Protein AF-A0A9P9S076-F1 (afdb_monomer_lite)

Sequence (147 aa):
PKCPQCKGKRFDFTAYFHNPKVFNTPPHELLDLVERSYILKNRLESILVTYIVHDLREDHRIQDSQDDVHDWVRQVASLAVEVKEGMIQGEGVSAELAGVQAWTEGMANRLGCHLERANGLKMEVPKGWKKEVLCDFRKQWEKVWIS

pLDDT: mean 86.25, std 12.3, range [50.88, 98.38]

Foldseek 3Di:
DCPPLCPPPDDPCVVVLPPCVQPVHRPSVCSVLLVLLVVLLVLVLVLLCCQAPDQQLPPVSLVVSLVSLVVSLVSLVVSLVVLCVVVVDDDCLVVLSVVLNVLSVVVSVVSNVCCVVVSRGHDDDDPCPSVVSSVVNSVSVVVNVRD

Structure (mmCIF, N/CA/C/O backbone):
data_AF-A0A9P9S076-F1
#
_entry.id   AF-A0A9P9S076-F1
#
loop_
_atom_site.group_PDB
_atom_site.id
_atom_site.type_symbol
_atom_site.label_atom_id
_atom_site.label_alt_id
_atom_site.label_comp_id
_atom_site.label_asym_id
_atom_site.label_entity_id
_atom_site.label_seq_id
_atom_site.pdbx_PDB_ins_code
_atom_site.Cartn_x
_atom_site.Cartn_y
_atom_site.Cartn_z
_atom_site.occupancy
_atom_site.B_iso_or_equiv
_atom_site.auth_seq_id
_atom_site.auth_comp_id
_atom_site.auth_asym_id
_atom_site.auth_atom_id
_atom_site.pdbx_PDB_model_num
ATOM 1 N N . PRO A 1 1 ? -5.519 -18.100 24.290 1.00 50.88 1 PRO A N 1
ATOM 2 C CA . PRO A 1 1 ? -6.948 -18.459 24.090 1.00 50.88 1 PRO A CA 1
ATOM 3 C C . PRO A 1 1 ? -7.279 -18.554 22.590 1.00 50.88 1 PRO A C 1
ATOM 5 O O . PRO A 1 1 ? -7.035 -17.594 21.869 1.00 50.88 1 PRO A O 1
ATOM 8 N N . LYS A 1 2 ? -7.779 -19.700 22.099 1.00 64.31 2 LYS A N 1
ATOM 9 C CA . LYS A 1 2 ? -8.267 -19.825 20.711 1.00 64.31 2 LYS A CA 1
ATOM 10 C C . LYS A 1 2 ? -9.651 -19.183 20.637 1.00 64.31 2 LYS A C 1
ATOM 12 O O . LYS A 1 2 ? -10.652 -19.863 20.833 1.00 64.31 2 LYS A O 1
ATOM 17 N N . CYS A 1 3 ? -9.687 -17.867 20.459 1.00 70.44 3 CYS A N 1
ATOM 18 C CA . CYS A 1 3 ? -10.932 -17.133 20.299 1.00 70.44 3 CYS A CA 1
ATOM 19 C C . CYS A 1 3 ? -11.769 -17.755 19.164 1.00 70.44 3 CYS A C 1
ATOM 21 O O . CYS A 1 3 ? -11.240 -17.897 18.058 1.00 70.44 3 CYS A O 1
ATOM 23 N N . PRO A 1 4 ? -13.042 -18.129 19.401 1.00 73.56 4 PRO A N 1
ATOM 24 C CA . PRO A 1 4 ? -13.909 -18.688 18.364 1.00 73.56 4 PRO A CA 1
ATOM 25 C C . PRO A 1 4 ? -14.068 -17.759 17.155 1.00 73.56 4 PRO A C 1
ATOM 27 O O . PRO A 1 4 ? -14.104 -18.244 16.030 1.00 73.56 4 PRO A O 1
ATOM 30 N N . GLN A 1 5 ? -14.080 -16.441 17.385 1.00 70.81 5 GLN A N 1
ATOM 31 C CA . GLN A 1 5 ? -14.197 -15.417 16.340 1.00 70.81 5 GLN A CA 1
ATOM 32 C C . GLN A 1 5 ? -12.902 -15.245 15.525 1.00 70.81 5 GLN A C 1
ATOM 34 O O . GLN A 1 5 ? -12.953 -14.815 14.380 1.00 70.81 5 GLN A O 1
ATOM 39 N N . CYS A 1 6 ? -11.749 -15.653 16.069 1.00 71.88 6 CYS A N 1
ATOM 40 C CA . CYS A 1 6 ? -10.453 -15.621 15.376 1.00 71.88 6 CYS A CA 1
ATOM 41 C C . CYS A 1 6 ? -10.060 -16.988 14.782 1.00 71.88 6 CYS A C 1
ATOM 43 O O . CYS A 1 6 ? -8.965 -17.152 14.243 1.00 71.88 6 CYS A O 1
ATOM 45 N N . LYS A 1 7 ? -10.905 -18.018 14.917 1.00 67.69 7 LYS A N 1
ATOM 46 C CA . LYS A 1 7 ? -10.575 -19.388 14.507 1.00 67.69 7 LYS A CA 1
ATOM 47 C C . LYS A 1 7 ? -10.499 -19.489 12.977 1.00 67.69 7 LYS A C 1
ATOM 49 O O . LYS A 1 7 ? -11.469 -19.211 12.288 1.00 67.69 7 LYS A O 1
ATOM 54 N N . GLY A 1 8 ? -9.359 -19.950 12.453 1.00 66.19 8 GLY A N 1
ATOM 55 C CA . GLY A 1 8 ? -9.137 -20.124 11.007 1.00 66.19 8 GLY A CA 1
ATOM 56 C C . GLY A 1 8 ? -8.660 -18.863 10.276 1.00 66.19 8 GLY A C 1
ATOM 57 O O . GLY A 1 8 ? -8.364 -18.930 9.085 1.00 66.19 8 GLY A O 1
ATOM 58 N N . LYS A 1 9 ? -8.535 -17.741 10.991 1.00 66.56 9 LYS A N 1
ATOM 59 C CA . LYS A 1 9 ? -7.994 -16.479 10.479 1.00 66.56 9 LYS A CA 1
ATOM 60 C C . LYS A 1 9 ? -6.463 -16.555 10.454 1.00 66.56 9 LYS A C 1
ATOM 62 O O . LYS A 1 9 ? -5.845 -17.138 11.345 1.00 66.56 9 LYS A O 1
ATOM 67 N N . ARG A 1 10 ? -5.846 -16.069 9.373 1.00 59.31 10 ARG A N 1
ATOM 68 C CA . ARG A 1 10 ? -4.505 -16.499 8.917 1.00 59.31 10 ARG A CA 1
ATOM 69 C C . ARG A 1 10 ? -3.319 -15.783 9.575 1.00 59.31 10 ARG A C 1
ATOM 71 O O . ARG A 1 10 ? -2.207 -15.887 9.062 1.00 59.31 10 ARG A O 1
ATOM 78 N N . PHE A 1 11 ? -3.515 -15.069 10.682 1.00 58.94 11 PHE A N 1
ATOM 79 C CA . PHE A 1 11 ? -2.504 -14.124 11.153 1.00 58.94 11 PHE A CA 1
ATOM 80 C C . PHE A 1 11 ? -2.263 -14.137 12.665 1.00 58.94 11 PHE A C 1
ATOM 82 O O . PHE A 1 11 ? -3.192 -14.248 13.463 1.00 58.94 11 PHE A O 1
ATOM 89 N N . ASP A 1 12 ? -1.007 -13.887 13.046 1.00 56.09 12 ASP A N 1
ATOM 90 C CA . ASP A 1 12 ? -0.518 -13.785 14.431 1.00 56.09 12 ASP A CA 1
ATOM 91 C C . ASP A 1 12 ? -1.093 -12.579 15.216 1.00 56.09 12 ASP A C 1
ATOM 93 O O . ASP A 1 12 ? -0.760 -12.360 16.383 1.00 56.09 12 ASP A O 1
ATOM 97 N N . PHE A 1 13 ? -2.004 -11.802 14.614 1.00 57.50 13 PHE A N 1
ATOM 98 C CA . PHE A 1 13 ? -2.657 -10.641 15.235 1.00 57.50 13 PHE A CA 1
ATOM 99 C C . PHE A 1 13 ? -3.602 -11.000 16.368 1.00 57.50 13 PHE A C 1
ATOM 101 O O . PHE A 1 13 ? -3.942 -10.127 17.161 1.00 57.50 13 PHE A O 1
ATOM 108 N N . THR A 1 14 ? -3.973 -12.273 16.525 1.00 60.28 14 THR A N 1
ATOM 109 C CA . THR A 1 14 ? -4.781 -12.699 17.670 1.00 60.28 14 THR A CA 1
ATOM 110 C C . THR A 1 14 ? -4.098 -12.347 18.994 1.00 60.28 14 THR A C 1
ATOM 112 O O . THR A 1 14 ? -4.770 -11.955 19.935 1.00 60.28 14 THR A O 1
ATOM 115 N N . ALA A 1 15 ? -2.767 -12.411 19.095 1.00 65.69 15 ALA A N 1
ATOM 116 C CA . ALA A 1 15 ? -2.082 -12.017 20.330 1.00 65.69 15 ALA A CA 1
ATOM 117 C C . ALA A 1 15 ? -2.143 -10.498 20.588 1.00 65.69 15 ALA A C 1
ATOM 119 O O . ALA A 1 15 ? -2.263 -10.077 21.735 1.00 65.69 15 ALA A O 1
ATOM 120 N N . TYR A 1 16 ? -2.092 -9.690 19.526 1.00 68.38 16 TYR A N 1
ATOM 121 C CA . TYR A 1 16 ? -2.149 -8.228 19.595 1.00 68.38 16 TYR A CA 1
ATOM 122 C C . TYR A 1 16 ? -3.564 -7.715 19.906 1.00 68.38 16 TYR A C 1
ATOM 124 O O . TYR A 1 16 ? -3.742 -6.949 20.846 1.00 68.38 16 TYR A O 1
ATOM 132 N N . PHE A 1 17 ? -4.583 -8.205 19.194 1.00 68.88 17 PHE A N 1
ATOM 133 C CA . PHE A 1 17 ? -5.992 -7.828 19.398 1.00 68.88 17 PHE A CA 1
ATOM 134 C C . PHE A 1 17 ? -6.539 -8.298 20.744 1.00 68.88 17 PHE A C 1
ATOM 136 O O . PHE A 1 17 ? -7.417 -7.667 21.319 1.00 68.88 17 PHE A O 1
ATOM 143 N N . HIS A 1 18 ? -6.004 -9.399 21.269 1.00 71.69 18 HIS A N 1
ATOM 144 C CA . HIS A 1 18 ? -6.350 -9.886 22.597 1.00 71.69 18 HIS A CA 1
ATOM 145 C C . HIS A 1 18 ? -5.440 -9.329 23.694 1.00 71.69 18 HIS A C 1
ATOM 147 O O . HIS A 1 18 ? -5.487 -9.841 24.811 1.00 71.69 18 HIS A O 1
ATOM 153 N N . ASN A 1 19 ? -4.603 -8.325 23.405 1.00 73.31 19 ASN A N 1
ATOM 154 C CA . ASN A 1 19 ? -3.795 -7.679 24.426 1.00 73.31 19 ASN A CA 1
ATOM 155 C C . ASN A 1 19 ? -4.672 -6.712 25.240 1.00 73.31 19 ASN A C 1
ATOM 157 O O . ASN A 1 19 ? -4.990 -5.628 24.743 1.00 73.31 19 ASN A O 1
ATOM 161 N N . PRO A 1 20 ? -5.005 -7.039 26.505 1.00 73.31 20 PRO A N 1
ATOM 162 C CA . PRO A 1 20 ? -5.874 -6.205 27.330 1.00 73.31 20 PRO A CA 1
ATOM 163 C C . PRO A 1 20 ? -5.245 -4.852 27.689 1.00 73.31 20 PRO A C 1
ATOM 165 O O . PRO A 1 20 ? -5.931 -3.970 28.185 1.00 73.31 20 PRO A O 1
ATOM 168 N N . LYS A 1 21 ? -3.935 -4.680 27.457 1.00 75.12 21 LYS A N 1
ATOM 169 C CA . LYS A 1 21 ? -3.243 -3.396 27.637 1.00 75.12 21 LYS A CA 1
ATOM 170 C C . LYS A 1 21 ? -3.486 -2.418 26.487 1.00 75.12 21 LYS A C 1
ATOM 172 O O . LYS A 1 21 ? -3.170 -1.246 26.643 1.00 75.12 21 LYS A O 1
ATOM 177 N N . VAL A 1 22 ? -3.957 -2.913 25.341 1.00 65.75 22 VAL A N 1
ATOM 178 C CA . VAL A 1 22 ? -4.239 -2.114 24.139 1.00 65.75 22 VAL A CA 1
ATOM 179 C C . VAL A 1 22 ? -5.747 -2.016 23.930 1.00 65.75 22 VAL A C 1
ATOM 181 O O . VAL A 1 22 ? -6.262 -0.928 23.721 1.00 65.75 22 VAL A O 1
ATOM 184 N N . PHE A 1 23 ? -6.463 -3.135 24.070 1.00 68.75 23 PHE A N 1
ATOM 185 C CA . PHE A 1 23 ? -7.911 -3.191 23.899 1.00 68.75 23 PHE A CA 1
ATOM 186 C C . PHE A 1 23 ? -8.573 -3.795 25.134 1.00 68.75 23 PHE A C 1
ATOM 188 O O . PHE A 1 23 ? -8.300 -4.941 25.480 1.00 68.75 23 PHE A O 1
ATOM 195 N N . ASN A 1 24 ? -9.501 -3.067 25.761 1.00 67.56 24 ASN A N 1
ATOM 196 C CA . ASN A 1 24 ? -10.286 -3.594 26.888 1.00 67.56 24 ASN A CA 1
ATOM 197 C C . ASN A 1 24 ? -11.070 -4.864 26.498 1.00 67.56 24 ASN A C 1
ATOM 199 O O . ASN A 1 24 ? -11.209 -5.791 27.295 1.00 67.56 24 ASN A O 1
ATOM 203 N N . THR A 1 25 ? -11.537 -4.922 25.248 1.00 66.88 25 THR A N 1
ATOM 204 C CA . THR A 1 25 ? -12.146 -6.092 24.603 1.00 66.88 25 THR A CA 1
ATOM 205 C C . THR A 1 25 ? -11.628 -6.211 23.172 1.00 66.88 25 THR A C 1
ATOM 207 O O . THR A 1 25 ? -11.536 -5.180 22.509 1.00 66.88 25 THR A O 1
ATOM 210 N N . PRO A 1 26 ? -11.323 -7.418 22.655 1.00 69.50 26 PRO A N 1
ATOM 211 C CA . PRO A 1 26 ? -10.767 -7.549 21.312 1.00 69.50 26 PRO A CA 1
ATOM 212 C C . PRO A 1 26 ? -11.776 -7.051 20.263 1.00 69.50 26 PRO A C 1
ATOM 214 O O . PRO A 1 26 ? -12.891 -7.587 20.214 1.00 69.50 26 PRO A O 1
ATOM 217 N N . PRO A 1 27 ? -11.423 -6.059 19.423 1.00 74.31 27 PRO A N 1
ATOM 218 C CA . PRO A 1 27 ? -12.347 -5.485 18.450 1.00 74.31 27 PRO A CA 1
ATOM 219 C C . PRO A 1 27 ? -12.444 -6.390 17.216 1.00 74.31 27 PRO A C 1
ATOM 221 O O . PRO A 1 27 ? -11.892 -6.113 16.154 1.00 74.31 27 PRO A O 1
ATOM 224 N N . HIS A 1 28 ? -13.123 -7.529 17.366 1.00 76.56 28 HIS A N 1
ATOM 225 C CA . HIS A 1 28 ? -13.261 -8.539 16.310 1.00 76.56 28 HIS A CA 1
ATOM 226 C C . HIS A 1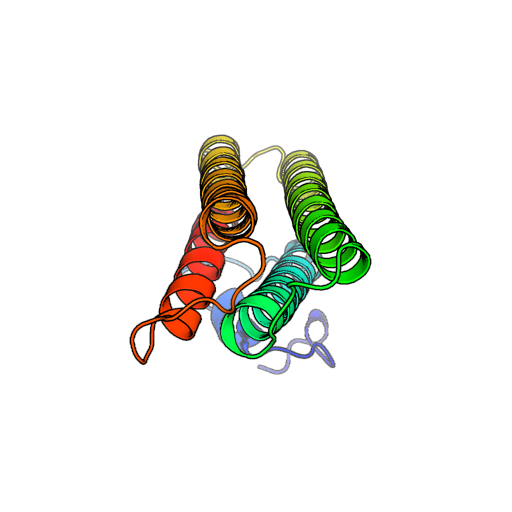 28 ? -13.944 -8.007 15.045 1.00 76.56 28 HIS A C 1
ATOM 228 O O . HIS A 1 28 ? -13.707 -8.535 13.964 1.00 76.56 28 HIS A O 1
ATOM 234 N N . GLU A 1 29 ? -14.751 -6.956 15.169 1.00 75.44 29 GLU A N 1
ATOM 235 C CA . GLU A 1 29 ? -15.352 -6.238 14.041 1.00 75.44 29 GLU A CA 1
ATOM 236 C C . GLU A 1 29 ? -14.313 -5.574 13.124 1.00 75.44 29 GLU A C 1
ATOM 238 O O . GLU A 1 29 ? -14.531 -5.467 11.921 1.00 75.44 29 GLU A O 1
ATOM 243 N N . LEU A 1 30 ? -13.142 -5.211 13.658 1.00 78.50 30 LEU A N 1
ATOM 244 C CA . LEU A 1 30 ? -12.043 -4.628 12.885 1.00 78.50 30 LEU A CA 1
ATOM 245 C C . LEU A 1 30 ? -11.164 -5.688 12.219 1.00 78.50 30 LEU A C 1
ATOM 247 O O . LEU A 1 30 ? -10.332 -5.351 11.378 1.00 78.50 30 LEU A O 1
ATOM 251 N N . LEU A 1 31 ? -11.324 -6.966 12.581 1.00 79.06 31 LEU A N 1
ATOM 252 C CA . LEU A 1 31 ? -10.437 -8.037 12.133 1.00 79.06 31 LEU A CA 1
ATOM 253 C C . LEU A 1 31 ? -10.390 -8.118 10.604 1.00 79.06 31 LEU A C 1
ATOM 255 O O . LEU A 1 31 ? -9.304 -8.172 10.035 1.00 79.06 31 LEU A O 1
ATOM 259 N N . ASP A 1 32 ? -11.542 -8.058 9.936 1.00 83.31 32 ASP A N 1
ATOM 260 C CA . ASP A 1 32 ? -11.616 -8.148 8.475 1.00 83.31 32 ASP A CA 1
ATOM 261 C C . ASP A 1 32 ? -10.959 -6.936 7.785 1.00 83.31 32 ASP A C 1
ATOM 263 O O . ASP A 1 32 ? -10.271 -7.087 6.772 1.00 83.31 32 ASP A O 1
ATOM 267 N N . LEU A 1 33 ? -11.096 -5.734 8.357 1.00 88.25 33 LEU A N 1
ATOM 268 C CA . LEU A 1 33 ? -10.445 -4.515 7.857 1.00 88.25 33 LEU A CA 1
ATOM 269 C C . LEU A 1 33 ? -8.921 -4.597 8.021 1.00 88.25 33 LEU A C 1
ATOM 271 O O . LEU A 1 33 ? -8.158 -4.268 7.107 1.00 88.25 33 LEU A O 1
ATOM 275 N N . VAL A 1 34 ? -8.468 -5.124 9.156 1.00 85.12 34 VAL A N 1
ATOM 276 C CA . VAL A 1 34 ? -7.049 -5.338 9.443 1.00 85.12 34 VAL A CA 1
ATOM 277 C C . VAL A 1 34 ? -6.471 -6.380 8.492 1.00 85.12 34 VAL A C 1
ATOM 279 O O . VAL A 1 34 ? -5.428 -6.128 7.889 1.00 85.12 34 VAL A O 1
ATOM 282 N N . GLU A 1 35 ? -7.147 -7.512 8.282 1.00 85.62 35 GLU A N 1
ATOM 283 C CA . GLU A 1 35 ? -6.728 -8.536 7.316 1.00 85.62 35 GLU A CA 1
ATOM 284 C C . GLU A 1 35 ? -6.546 -7.944 5.914 1.00 85.62 35 GLU A C 1
ATOM 286 O O . GLU A 1 35 ? -5.540 -8.207 5.247 1.00 85.62 35 GLU A O 1
ATOM 291 N N . ARG A 1 36 ? -7.464 -7.074 5.485 1.00 91.38 36 ARG A N 1
ATOM 292 C CA . ARG A 1 36 ? -7.357 -6.378 4.199 1.00 91.38 36 ARG A CA 1
ATOM 293 C C . ARG A 1 36 ? -6.158 -5.439 4.138 1.00 91.38 36 ARG A C 1
ATOM 295 O O . ARG A 1 36 ? -5.473 -5.433 3.118 1.00 91.38 36 ARG A O 1
ATOM 302 N N . SER A 1 37 ? -5.814 -4.739 5.219 1.00 91.88 37 SER A N 1
ATOM 303 C CA . SER A 1 37 ? -4.582 -3.932 5.253 1.00 91.88 37 SER A CA 1
ATOM 304 C C . SER A 1 37 ? -3.318 -4.787 5.043 1.00 91.88 37 SER A C 1
ATOM 306 O O . SER A 1 37 ? -2.384 -4.366 4.357 1.00 91.88 37 SER A O 1
ATOM 308 N N . TYR A 1 38 ? -3.303 -6.038 5.522 1.00 89.19 38 TYR A N 1
ATOM 309 C CA . TYR A 1 38 ? -2.209 -6.986 5.263 1.00 89.19 38 TYR A CA 1
ATOM 310 C C . TYR A 1 38 ? -2.166 -7.484 3.823 1.00 89.19 38 TYR A C 1
ATOM 312 O O . TYR A 1 38 ? -1.076 -7.641 3.269 1.00 89.19 38 TYR A O 1
ATOM 320 N N . ILE A 1 39 ? -3.323 -7.704 3.200 1.00 93.62 39 ILE A N 1
ATOM 321 C CA . ILE A 1 39 ? -3.397 -8.026 1.770 1.00 93.62 39 ILE A CA 1
ATOM 322 C C . ILE A 1 39 ? -2.785 -6.881 0.952 1.00 93.62 39 ILE A C 1
ATOM 324 O O . ILE A 1 39 ? -1.962 -7.136 0.075 1.00 93.62 39 ILE A O 1
ATOM 328 N N . LEU A 1 40 ? -3.086 -5.626 1.296 1.00 97.06 40 LEU A N 1
ATOM 329 C CA . LEU A 1 40 ? -2.501 -4.454 0.633 1.00 97.06 40 LEU A CA 1
ATOM 330 C C . LEU A 1 40 ? -0.994 -4.328 0.868 1.00 97.06 40 LEU A C 1
ATOM 332 O O . LEU A 1 40 ? -0.268 -3.952 -0.049 1.00 97.06 40 LEU A O 1
ATOM 336 N N . LYS A 1 41 ? -0.499 -4.706 2.052 1.00 96.12 41 LYS A N 1
ATOM 337 C CA . LYS A 1 41 ? 0.945 -4.804 2.318 1.00 96.12 41 LYS A CA 1
ATOM 338 C C . LYS A 1 41 ? 1.610 -5.851 1.417 1.00 96.12 41 LYS A C 1
ATOM 340 O O . LYS A 1 41 ? 2.689 -5.604 0.892 1.00 96.12 41 LYS A O 1
ATOM 345 N N . ASN A 1 42 ? 0.986 -7.015 1.237 1.00 95.25 42 ASN A N 1
ATOM 346 C CA . ASN A 1 42 ? 1.516 -8.062 0.358 1.00 95.25 42 ASN A CA 1
ATOM 347 C C . ASN A 1 42 ? 1.484 -7.623 -1.113 1.00 95.25 42 ASN A C 1
ATOM 349 O O . ASN A 1 42 ? 2.411 -7.916 -1.859 1.00 95.25 42 ASN A O 1
ATOM 353 N N . ARG A 1 43 ? 0.455 -6.869 -1.517 1.00 97.25 43 ARG A N 1
ATOM 354 C CA . ARG A 1 43 ? 0.362 -6.281 -2.858 1.00 97.25 43 ARG A CA 1
ATOM 355 C C . ARG A 1 43 ? 1.478 -5.260 -3.098 1.00 97.25 43 ARG A C 1
ATOM 357 O O . ARG A 1 43 ? 2.159 -5.340 -4.114 1.00 97.25 43 ARG A O 1
ATOM 364 N N . LEU A 1 44 ? 1.754 -4.396 -2.115 1.00 98.19 44 LEU A N 1
ATOM 365 C CA . LEU A 1 44 ? 2.932 -3.524 -2.131 1.00 98.19 44 LEU A CA 1
ATOM 366 C C . LEU A 1 44 ? 4.231 -4.335 -2.223 1.00 98.19 44 LEU A C 1
ATOM 368 O O . LEU A 1 44 ? 5.111 -3.983 -2.997 1.00 98.19 44 LEU A O 1
ATOM 372 N N . GLU A 1 45 ? 4.370 -5.429 -1.471 1.00 97.69 45 GLU A N 1
ATOM 373 C CA . GLU A 1 45 ? 5.556 -6.289 -1.563 1.00 97.69 45 GLU A CA 1
ATOM 374 C C . GLU A 1 45 ? 5.774 -6.828 -2.981 1.00 97.69 45 GLU A C 1
ATOM 376 O O . GLU A 1 45 ? 6.903 -6.770 -3.470 1.00 97.69 45 GLU A O 1
ATOM 381 N N . SER A 1 46 ? 4.718 -7.301 -3.645 1.00 97.25 46 SER A N 1
ATOM 382 C CA . SER A 1 46 ? 4.780 -7.743 -5.041 1.00 97.25 46 SER A CA 1
ATOM 383 C C . SER A 1 46 ? 5.221 -6.618 -5.978 1.00 97.25 46 SER A C 1
ATOM 385 O O . SER A 1 46 ? 6.157 -6.821 -6.748 1.00 97.25 46 SER A O 1
ATOM 387 N N . ILE A 1 47 ? 4.637 -5.421 -5.853 1.00 97.19 47 ILE A N 1
ATOM 388 C CA . ILE A 1 47 ? 5.035 -4.239 -6.636 1.00 97.19 47 ILE A CA 1
ATOM 389 C C . ILE A 1 47 ? 6.523 -3.931 -6.428 1.00 97.19 47 ILE A C 1
ATOM 391 O O . ILE A 1 47 ? 7.277 -3.792 -7.388 1.00 97.19 47 ILE A O 1
ATOM 395 N N . LEU A 1 48 ? 6.991 -3.883 -5.178 1.00 97.31 48 LEU A N 1
ATOM 396 C CA . LEU A 1 48 ? 8.397 -3.602 -4.883 1.00 97.31 48 LEU A CA 1
ATOM 397 C C . LEU A 1 48 ? 9.329 -4.666 -5.473 1.00 97.31 48 LEU A C 1
ATOM 399 O O . LEU A 1 48 ? 10.406 -4.328 -5.957 1.00 97.31 48 LEU A O 1
ATOM 403 N N . VAL A 1 49 ? 8.938 -5.943 -5.446 1.00 96.06 49 VAL A N 1
ATOM 404 C CA . VAL A 1 49 ? 9.706 -7.016 -6.094 1.00 96.06 49 VAL A CA 1
ATOM 405 C C . VAL A 1 49 ? 9.807 -6.772 -7.596 1.00 96.06 49 VAL A C 1
ATOM 407 O O . VAL A 1 49 ? 10.916 -6.856 -8.120 1.00 96.06 49 VAL A O 1
ATOM 410 N N . THR A 1 50 ? 8.711 -6.404 -8.263 1.00 94.75 50 THR A N 1
ATOM 411 C CA . THR A 1 50 ? 8.722 -6.068 -9.693 1.00 94.75 50 THR A CA 1
ATOM 412 C C . THR A 1 50 ? 9.731 -4.964 -9.993 1.00 94.75 50 THR A C 1
ATOM 414 O O . THR A 1 50 ? 10.609 -5.148 -10.832 1.00 94.75 50 THR A O 1
ATOM 417 N N . TYR A 1 51 ? 9.690 -3.874 -9.229 1.00 94.69 51 TYR A N 1
ATOM 418 C CA . TYR A 1 51 ? 10.597 -2.740 -9.402 1.00 94.69 51 TYR A CA 1
ATOM 419 C C . TYR A 1 51 ? 12.066 -3.078 -9.126 1.00 94.69 51 TYR A C 1
ATOM 421 O O . TYR A 1 51 ? 12.947 -2.525 -9.773 1.00 94.69 51 TYR A O 1
ATOM 429 N N . ILE A 1 52 ? 12.358 -3.945 -8.154 1.00 94.38 52 ILE A N 1
ATOM 430 C CA . ILE A 1 52 ? 13.736 -4.253 -7.731 1.00 94.38 52 ILE A CA 1
ATOM 431 C C . ILE A 1 52 ? 14.374 -5.337 -8.614 1.00 94.38 52 ILE A C 1
ATOM 433 O O . ILE A 1 52 ? 15.581 -5.315 -8.857 1.00 94.38 52 ILE A O 1
ATOM 437 N N . VAL A 1 53 ? 13.589 -6.321 -9.055 1.00 92.19 53 VAL A N 1
ATOM 438 C CA . VAL A 1 53 ? 14.105 -7.522 -9.730 1.00 92.19 53 VAL A CA 1
ATOM 439 C C . VAL A 1 53 ? 14.042 -7.394 -11.246 1.00 92.19 53 VAL A C 1
ATOM 441 O O . VAL A 1 53 ? 14.948 -7.878 -11.929 1.00 92.19 53 VAL A O 1
ATOM 444 N N . HIS A 1 54 ? 12.992 -6.773 -11.781 1.00 89.50 54 HIS A N 1
ATOM 445 C CA . HIS A 1 54 ? 12.723 -6.791 -13.211 1.00 89.50 54 HIS A CA 1
ATOM 446 C C . HIS A 1 54 ? 13.166 -5.511 -13.905 1.00 89.50 54 HIS A C 1
ATOM 448 O O . HIS A 1 54 ? 13.039 -4.404 -13.391 1.00 89.50 54 HIS A O 1
ATOM 454 N N . ASP A 1 55 ? 13.680 -5.699 -15.114 1.00 89.62 55 ASP A N 1
ATOM 455 C CA . ASP A 1 55 ? 13.831 -4.633 -16.086 1.00 89.62 55 ASP A CA 1
ATOM 456 C C . ASP A 1 55 ? 12.484 -4.430 -16.793 1.00 89.62 55 ASP A C 1
ATOM 458 O O . ASP A 1 55 ? 11.901 -5.379 -17.333 1.00 89.62 55 ASP A O 1
ATOM 462 N N . LEU A 1 56 ? 11.980 -3.204 -16.725 1.00 89.56 56 LEU A N 1
ATOM 463 C CA . LEU A 1 56 ? 10.654 -2.796 -17.168 1.00 89.56 56 LEU A CA 1
ATOM 464 C C . LEU A 1 56 ? 10.722 -1.947 -18.440 1.00 89.56 56 LEU A C 1
ATOM 466 O O . LEU A 1 56 ? 9.713 -1.378 -18.810 1.00 89.56 56 LEU A O 1
ATOM 470 N N . ARG A 1 57 ? 11.871 -1.862 -19.129 1.00 88.88 57 ARG A N 1
ATOM 471 C CA . ARG A 1 57 ? 12.072 -1.038 -20.343 1.00 88.88 57 ARG A CA 1
ATOM 472 C C . ARG A 1 57 ? 11.115 -1.308 -21.510 1.00 88.88 57 ARG A C 1
ATOM 474 O O . ARG A 1 57 ? 11.079 -0.520 -22.445 1.00 88.88 57 ARG A O 1
ATOM 481 N N . GLU A 1 58 ? 10.399 -2.427 -21.506 1.00 86.75 58 GLU A N 1
ATOM 482 C CA . GLU A 1 58 ? 9.343 -2.684 -22.485 1.00 86.75 58 GLU A CA 1
ATOM 483 C C . GLU A 1 58 ? 8.116 -1.823 -22.140 1.00 86.75 58 GLU A C 1
ATOM 485 O O . GLU A 1 58 ? 7.588 -1.948 -21.039 1.00 86.75 58 GLU A O 1
ATOM 490 N N . ASP A 1 59 ? 7.633 -0.992 -23.072 1.00 78.44 59 ASP A N 1
ATOM 491 C CA . ASP A 1 59 ? 6.570 0.004 -22.819 1.00 78.44 59 ASP A CA 1
ATOM 492 C C . ASP A 1 59 ? 5.330 -0.568 -22.109 1.00 78.44 59 ASP A C 1
ATOM 494 O O . ASP A 1 59 ? 4.800 0.048 -21.184 1.00 78.44 59 ASP A O 1
ATOM 498 N N . HIS A 1 60 ? 4.896 -1.778 -22.482 1.00 86.44 60 HIS A N 1
ATOM 499 C CA . HIS A 1 60 ? 3.763 -2.438 -21.827 1.00 86.44 60 HIS A CA 1
ATOM 500 C C . HIS A 1 60 ? 4.039 -2.751 -20.349 1.00 86.44 60 HIS A C 1
ATOM 502 O O . HIS A 1 60 ? 3.145 -2.612 -19.530 1.00 86.44 60 HIS A O 1
ATOM 508 N N . ARG A 1 61 ? 5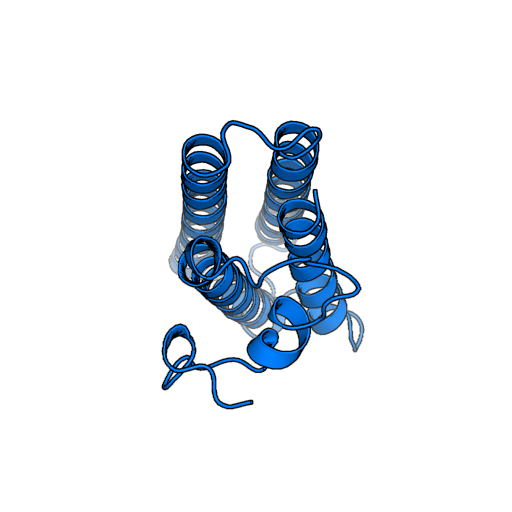.281 -3.078 -19.969 1.00 87.56 61 ARG A N 1
ATOM 509 C CA . ARG A 1 61 ? 5.654 -3.337 -18.569 1.00 87.56 61 ARG A CA 1
ATOM 510 C C . ARG A 1 61 ? 5.743 -2.068 -17.736 1.00 87.56 61 ARG A C 1
ATOM 512 O O . ARG A 1 61 ? 5.468 -2.123 -16.537 1.00 87.56 61 ARG A O 1
ATOM 519 N N . ILE A 1 62 ? 6.139 -0.946 -18.343 1.00 89.12 62 ILE A N 1
ATOM 520 C CA . ILE A 1 62 ? 6.074 0.368 -17.686 1.00 89.12 62 ILE A CA 1
ATOM 521 C C . ILE A 1 62 ? 4.616 0.683 -17.366 1.00 89.12 62 ILE A C 1
ATOM 523 O O . ILE A 1 62 ? 4.307 1.001 -16.218 1.00 89.12 62 ILE A O 1
ATOM 527 N N . GLN A 1 63 ? 3.734 0.538 -18.358 1.00 91.00 63 GLN A N 1
ATOM 528 C CA . GLN A 1 63 ? 2.307 0.796 -18.202 1.00 91.00 63 GLN A CA 1
ATOM 529 C C . GLN A 1 63 ? 1.671 -0.134 -17.159 1.00 91.00 63 GLN A C 1
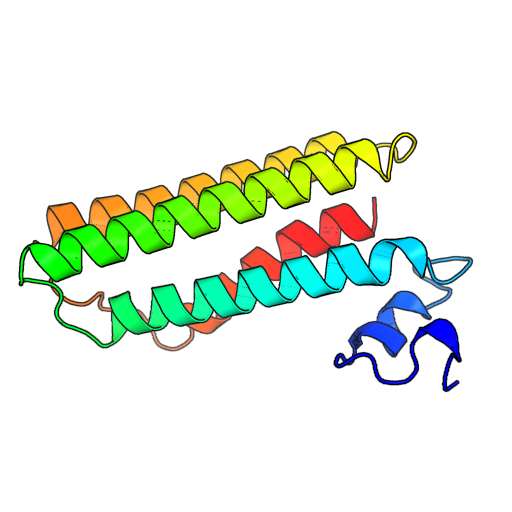ATOM 531 O O . GLN A 1 63 ? 1.054 0.355 -16.216 1.00 91.00 63 GLN A O 1
ATOM 536 N N . ASP A 1 64 ? 1.909 -1.445 -17.252 1.00 93.69 64 ASP A N 1
ATOM 537 C CA . ASP A 1 64 ? 1.400 -2.430 -16.290 1.00 93.69 64 ASP A CA 1
ATOM 538 C C . ASP A 1 64 ? 1.854 -2.097 -14.858 1.00 93.69 64 ASP A C 1
ATOM 540 O O . ASP A 1 64 ? 1.065 -2.140 -13.915 1.00 93.69 64 ASP A O 1
ATOM 544 N N . SER A 1 65 ? 3.115 -1.685 -14.684 1.00 93.31 65 SER A N 1
ATOM 545 C CA . SER A 1 65 ? 3.650 -1.309 -13.368 1.00 93.31 65 SER A CA 1
ATOM 546 C C . SER A 1 65 ? 3.013 -0.030 -12.816 1.00 93.31 65 SER A C 1
ATOM 548 O O . SER A 1 65 ? 2.781 0.073 -11.610 1.00 93.31 65 SER A O 1
ATOM 550 N N . GLN A 1 66 ? 2.723 0.952 -13.674 1.00 94.19 66 GLN A N 1
ATOM 551 C CA . GLN A 1 66 ? 1.996 2.162 -13.279 1.00 94.19 66 GLN A CA 1
ATOM 552 C C . GLN A 1 66 ? 0.556 1.836 -12.875 1.00 94.19 66 GLN A C 1
ATOM 554 O O . GLN A 1 66 ? 0.067 2.353 -11.867 1.00 94.19 66 GLN A O 1
ATOM 559 N N . ASP A 1 67 ? -0.106 0.958 -13.624 1.00 96.12 67 ASP A N 1
ATOM 560 C CA . ASP A 1 67 ? -1.474 0.535 -13.342 1.00 96.12 67 ASP A CA 1
ATOM 561 C C . ASP A 1 67 ? -1.564 -0.259 -12.037 1.00 96.12 67 ASP A C 1
ATOM 563 O O . ASP A 1 67 ? -2.452 0.018 -11.228 1.00 96.12 67 ASP A O 1
ATOM 567 N N . ASP A 1 68 ? -0.602 -1.143 -11.763 1.00 96.75 68 ASP A N 1
ATOM 568 C CA . ASP A 1 68 ? -0.490 -1.862 -10.490 1.00 96.75 68 ASP A CA 1
ATOM 569 C C . ASP A 1 68 ? -0.329 -0.905 -9.296 1.00 96.75 68 ASP A C 1
ATOM 571 O O . ASP A 1 68 ? -0.980 -1.074 -8.257 1.00 96.75 68 ASP A O 1
ATOM 575 N N . VAL A 1 69 ? 0.510 0.130 -9.432 1.00 97.44 69 VAL A N 1
ATOM 576 C CA . VAL A 1 69 ? 0.680 1.160 -8.395 1.00 97.44 69 VAL A CA 1
ATOM 577 C C . VAL A 1 69 ? -0.616 1.946 -8.198 1.00 97.44 69 VAL A C 1
ATOM 579 O O . VAL A 1 69 ? -1.052 2.121 -7.059 1.00 97.44 69 VAL A O 1
ATOM 582 N N . HIS A 1 70 ? -1.265 2.395 -9.275 1.00 97.75 70 HIS A N 1
ATOM 583 C CA . HIS A 1 70 ? -2.528 3.128 -9.189 1.00 97.75 70 HIS A CA 1
ATOM 584 C C . HIS A 1 70 ? -3.653 2.292 -8.573 1.00 97.75 70 HIS A C 1
ATOM 586 O O . HIS A 1 70 ? -4.413 2.796 -7.744 1.00 97.75 70 HIS A O 1
ATOM 592 N N . ASP A 1 71 ? -3.767 1.024 -8.957 1.00 98.06 71 ASP A N 1
ATOM 593 C CA . ASP A 1 71 ? -4.745 0.090 -8.409 1.00 98.06 71 ASP A CA 1
ATOM 594 C C . ASP A 1 71 ? -4.521 -0.129 -6.905 1.00 98.06 71 ASP A C 1
ATOM 596 O O . ASP A 1 71 ? -5.460 -0.048 -6.107 1.00 98.06 71 ASP A O 1
ATOM 600 N N . TRP A 1 72 ? -3.265 -0.305 -6.487 1.00 98.38 72 TRP A N 1
ATOM 601 C CA . TRP A 1 72 ? -2.914 -0.401 -5.072 1.00 98.38 72 TRP A CA 1
ATOM 602 C C . TRP A 1 72 ? -3.289 0.865 -4.285 1.00 98.38 72 TRP A C 1
ATOM 604 O O . TRP A 1 72 ? -3.929 0.751 -3.236 1.00 98.38 72 TRP A O 1
ATOM 614 N N . VAL A 1 73 ? -2.975 2.062 -4.798 1.00 98.25 73 VAL A N 1
ATOM 615 C CA . VAL A 1 73 ? -3.360 3.342 -4.169 1.00 98.25 73 VAL A CA 1
ATOM 616 C C . VAL A 1 73 ? -4.880 3.434 -4.003 1.00 98.25 73 VAL A C 1
ATOM 618 O O . VAL A 1 73 ? -5.362 3.759 -2.915 1.00 98.25 73 VAL A O 1
ATOM 621 N N . ARG A 1 74 ? -5.653 3.096 -5.045 1.00 98.06 74 ARG A N 1
ATOM 622 C CA . ARG A 1 74 ? -7.125 3.104 -4.987 1.00 98.06 74 ARG A CA 1
ATOM 623 C C . ARG A 1 74 ? -7.663 2.145 -3.930 1.00 98.06 74 ARG A C 1
ATOM 625 O O . ARG A 1 74 ? -8.591 2.500 -3.209 1.00 98.06 74 ARG A O 1
ATOM 632 N N . GLN A 1 75 ? -7.085 0.954 -3.800 1.00 98.06 75 GLN A N 1
ATOM 633 C CA . GLN A 1 75 ? -7.520 -0.007 -2.784 1.00 98.06 75 GLN A CA 1
ATOM 634 C C . GLN A 1 75 ? -7.192 0.446 -1.359 1.00 98.06 75 GLN A C 1
ATOM 636 O O . GLN A 1 75 ? -8.007 0.239 -0.460 1.00 98.06 75 GLN A O 1
ATOM 641 N N . VAL A 1 76 ? -6.035 1.084 -1.142 1.00 97.88 76 VAL A N 1
ATOM 642 C CA . VAL A 1 76 ? -5.705 1.709 0.151 1.00 97.88 76 VAL A CA 1
ATOM 643 C C . VAL A 1 76 ? -6.710 2.814 0.477 1.00 97.88 76 VAL A C 1
ATOM 645 O O . VAL A 1 76 ? -7.242 2.838 1.585 1.00 97.88 76 VAL A O 1
ATOM 648 N N . ALA A 1 77 ? -7.034 3.676 -0.491 1.00 96.75 77 ALA A N 1
ATOM 649 C CA . ALA A 1 77 ? -8.032 4.726 -0.313 1.00 96.75 77 ALA A CA 1
ATOM 650 C C . ALA A 1 77 ? -9.433 4.161 -0.015 1.00 96.75 77 ALA A C 1
ATOM 652 O O . ALA A 1 77 ? -10.094 4.642 0.902 1.00 96.75 77 ALA A O 1
ATOM 653 N N . SER A 1 78 ? -9.859 3.110 -0.725 1.00 96.75 78 SER A N 1
ATOM 654 C CA . SER A 1 78 ? -11.132 2.421 -0.471 1.00 96.75 78 SER A CA 1
ATOM 655 C C . SER A 1 78 ? -11.195 1.871 0.951 1.00 96.75 78 SER A C 1
ATOM 657 O O . SER A 1 78 ? -12.163 2.120 1.663 1.00 96.75 78 SER A O 1
ATOM 659 N N . LEU A 1 79 ? -10.142 1.179 1.401 1.00 95.50 79 LEU A N 1
ATOM 660 C CA . LEU A 1 79 ? -10.095 0.658 2.765 1.00 95.50 79 LEU A CA 1
ATOM 661 C C . LEU A 1 79 ? -10.137 1.791 3.799 1.00 95.50 79 LEU A C 1
ATOM 663 O O . LEU A 1 79 ? -10.815 1.660 4.810 1.00 95.50 79 LEU A O 1
ATOM 667 N N . ALA A 1 80 ? -9.453 2.910 3.547 1.00 93.62 80 ALA A N 1
ATOM 668 C CA . ALA A 1 80 ? -9.483 4.067 4.439 1.00 93.62 80 ALA A CA 1
ATOM 669 C C . ALA A 1 80 ? -10.893 4.672 4.572 1.00 93.62 80 ALA A C 1
ATOM 671 O O . ALA A 1 80 ? -11.287 5.061 5.671 1.00 93.62 80 ALA A O 1
ATOM 672 N N . VAL A 1 81 ? -11.667 4.720 3.482 1.00 91.81 81 VAL A N 1
ATOM 673 C CA . VAL A 1 81 ? -13.074 5.157 3.507 1.00 91.81 81 VAL A CA 1
ATOM 674 C C . VAL A 1 81 ? -13.925 4.197 4.332 1.00 91.81 81 VAL A C 1
ATOM 676 O O . VAL A 1 81 ? -14.625 4.639 5.236 1.00 91.81 81 VAL A O 1
ATOM 679 N N . GLU A 1 82 ? -13.806 2.892 4.099 1.00 91.56 82 GLU A N 1
ATOM 680 C CA . GLU A 1 82 ? -14.574 1.885 4.842 1.00 91.56 82 GLU A CA 1
ATOM 681 C C . GLU A 1 82 ? -14.247 1.893 6.342 1.00 91.56 82 GLU A C 1
ATOM 683 O O . GLU A 1 82 ? -15.137 1.758 7.177 1.00 91.56 82 GLU A O 1
ATOM 688 N N . VAL A 1 83 ? -12.981 2.112 6.707 1.00 89.25 83 VAL A N 1
ATOM 689 C CA . VAL A 1 83 ? -12.574 2.278 8.110 1.00 89.25 83 VAL A CA 1
ATOM 690 C C . VAL A 1 83 ? -13.188 3.541 8.707 1.00 89.25 83 VAL A C 1
ATOM 692 O O . VAL A 1 83 ? -13.700 3.498 9.823 1.00 89.25 83 VAL A O 1
ATOM 695 N N . LYS A 1 84 ? -13.196 4.654 7.968 1.00 87.06 84 LYS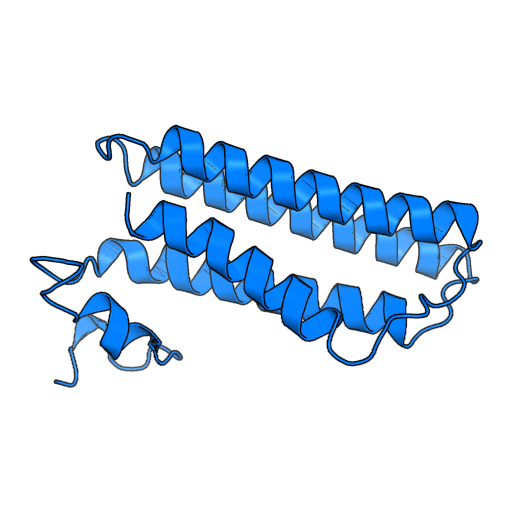 A N 1
ATOM 696 C CA . LYS A 1 84 ? -13.829 5.903 8.411 1.00 87.06 84 LYS A CA 1
ATOM 697 C C . LYS A 1 84 ? -15.337 5.740 8.632 1.00 87.06 84 LYS A C 1
ATOM 699 O O . LYS A 1 84 ? -15.872 6.287 9.592 1.00 87.06 84 LYS A O 1
ATOM 704 N N . GLU A 1 85 ? -16.009 5.000 7.755 1.00 84.31 85 GLU A N 1
ATOM 705 C CA . GLU A 1 85 ? -17.444 4.704 7.842 1.00 84.31 85 GLU A CA 1
ATOM 706 C C . GLU A 1 85 ? -17.772 3.663 8.922 1.00 84.31 85 GLU A C 1
ATO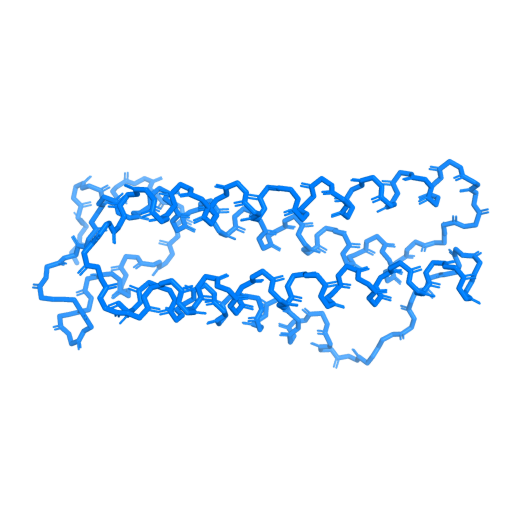M 708 O O . GLU A 1 85 ? -18.857 3.700 9.494 1.00 84.31 85 GLU A O 1
ATOM 713 N N . GLY A 1 86 ? -16.848 2.750 9.229 1.00 77.69 86 GLY A N 1
ATOM 714 C CA . GLY A 1 86 ? -17.018 1.740 10.275 1.00 77.69 86 GLY A CA 1
ATOM 715 C C . GLY A 1 86 ? -16.671 2.233 11.684 1.00 77.69 86 GLY A C 1
ATOM 716 O O . GLY A 1 86 ? -17.306 1.822 12.650 1.00 77.69 86 GLY A O 1
ATOM 717 N N . MET A 1 87 ? -15.694 3.135 11.822 1.00 72.88 87 MET A N 1
ATOM 718 C CA . MET A 1 87 ? -15.141 3.587 13.110 1.00 72.88 87 MET A CA 1
ATOM 719 C C . MET A 1 87 ? -15.597 5.004 13.503 1.00 72.88 87 MET A C 1
ATOM 721 O O . MET A 1 87 ? -14.815 5.776 14.052 1.00 72.88 87 MET A O 1
ATOM 725 N N . ILE A 1 88 ? -16.869 5.347 13.249 1.00 52.94 88 ILE A N 1
ATOM 726 C CA . ILE A 1 88 ? -17.464 6.707 13.313 1.00 52.94 88 ILE A CA 1
ATOM 727 C C . ILE A 1 88 ? -17.195 7.502 14.622 1.00 52.94 88 ILE A C 1
ATOM 729 O O . ILE A 1 88 ? -17.437 8.706 14.652 1.00 52.94 88 ILE A O 1
ATOM 733 N N . GLN A 1 89 ? -16.671 6.899 15.698 1.00 53.12 89 GLN A N 1
ATOM 734 C CA . GLN A 1 89 ? -16.516 7.545 17.013 1.00 53.12 89 GLN A CA 1
ATOM 735 C C . GLN A 1 89 ? -15.102 7.530 17.634 1.00 53.12 89 GLN A C 1
ATOM 737 O O . GLN A 1 89 ? -14.962 7.943 18.782 1.00 53.12 89 GLN A O 1
ATOM 742 N N . GLY A 1 90 ? -14.054 7.097 16.922 1.00 60.16 90 GLY A N 1
ATOM 743 C CA . GLY A 1 90 ? -12.678 7.171 17.442 1.00 60.16 90 GLY A CA 1
ATOM 744 C C . GLY A 1 90 ? -12.071 8.573 17.293 1.00 60.16 90 GLY A C 1
ATOM 745 O O . GLY A 1 90 ? -11.864 9.041 16.168 1.00 60.16 90 GLY A O 1
ATOM 746 N N . GLU A 1 91 ? -11.776 9.263 18.401 1.00 66.38 91 GLU A N 1
ATOM 747 C CA . GLU A 1 91 ? -10.987 10.504 18.366 1.00 66.38 91 GLU A CA 1
ATOM 748 C C . GLU A 1 91 ? -9.610 10.219 17.732 1.00 66.38 91 GLU A C 1
ATOM 750 O O . GLU A 1 91 ? -8.881 9.343 18.172 1.00 66.38 91 GLU A O 1
ATOM 755 N N . GLY A 1 92 ? -9.234 10.949 16.675 1.00 74.56 92 GLY A N 1
ATOM 756 C CA . GLY A 1 92 ? -7.914 10.813 16.033 1.00 74.56 92 GLY A CA 1
ATOM 757 C C . GLY A 1 92 ? -7.842 9.871 14.823 1.00 74.56 92 GLY A C 1
ATOM 758 O O . GLY A 1 92 ? -6.972 10.068 13.973 1.00 74.56 92 GLY A O 1
ATOM 759 N N . VAL A 1 93 ? -8.809 8.962 14.631 1.00 84.38 93 VAL A N 1
ATOM 760 C CA . VAL A 1 93 ? -8.841 8.025 13.482 1.00 84.38 93 VAL A CA 1
ATOM 761 C C . VAL A 1 93 ? -8.754 8.758 12.137 1.00 84.38 93 VAL A C 1
ATOM 763 O O . VAL A 1 93 ? -8.019 8.349 11.240 1.00 84.38 93 VAL A O 1
ATOM 766 N N . SER A 1 94 ? -9.443 9.895 11.990 1.00 86.00 94 SER A N 1
ATOM 767 C CA . SER A 1 94 ? -9.405 10.672 10.742 1.00 86.00 94 SER A CA 1
ATOM 768 C C . SER A 1 94 ? -8.024 11.262 10.430 1.00 86.00 94 SER A C 1
ATOM 770 O O . SER A 1 94 ? -7.698 11.417 9.253 1.00 86.00 94 SER A O 1
ATOM 772 N N . ALA A 1 95 ? -7.236 11.623 11.446 1.00 89.88 95 ALA A N 1
ATOM 773 C CA . ALA A 1 95 ? -5.890 12.156 11.246 1.00 89.88 95 ALA A CA 1
ATOM 774 C C . ALA A 1 95 ? -4.922 11.036 10.840 1.00 89.88 95 ALA A C 1
ATOM 776 O O . ALA A 1 95 ? -4.137 11.205 9.906 1.00 89.88 95 ALA A O 1
ATOM 777 N N . GLU A 1 96 ? -5.034 9.865 11.469 1.00 92.94 96 GLU A N 1
ATOM 778 C CA . GLU A 1 96 ? -4.200 8.708 11.131 1.00 92.94 96 GLU A CA 1
ATOM 779 C C . GLU A 1 96 ? -4.515 8.145 9.739 1.00 92.94 96 GLU A C 1
ATOM 781 O O . GLU A 1 96 ? -3.600 7.810 8.984 1.00 92.94 96 GLU A O 1
ATOM 786 N N . LEU A 1 97 ? -5.789 8.134 9.331 1.00 94.19 97 LEU A N 1
ATOM 787 C CA . LEU A 1 97 ? -6.178 7.774 7.962 1.00 94.19 97 LEU A CA 1
ATOM 788 C C . LEU A 1 97 ? -5.586 8.733 6.919 1.00 94.19 97 LEU A C 1
ATOM 790 O O . LEU A 1 97 ? -5.123 8.283 5.869 1.00 94.19 97 LEU A O 1
ATOM 794 N N . ALA A 1 98 ? -5.532 10.036 7.213 1.00 93.44 98 ALA A N 1
ATOM 795 C CA . ALA A 1 98 ? -4.844 10.997 6.351 1.00 93.44 98 ALA A CA 1
ATOM 796 C C . ALA A 1 98 ? -3.333 10.704 6.275 1.00 93.44 98 ALA A C 1
ATOM 798 O O . ALA A 1 98 ? -2.732 10.813 5.206 1.00 93.44 98 ALA A O 1
ATOM 799 N N . GLY A 1 99 ? -2.723 10.257 7.378 1.00 96.00 99 GLY A N 1
ATOM 800 C CA . GLY A 1 99 ? -1.336 9.788 7.412 1.00 96.00 99 GLY A CA 1
ATOM 801 C C . GLY A 1 99 ? -1.086 8.565 6.521 1.00 96.00 99 GLY A C 1
ATOM 802 O O . GLY A 1 99 ? -0.098 8.533 5.783 1.00 96.00 99 GLY A O 1
ATOM 803 N N . VAL A 1 100 ? -1.995 7.583 6.531 1.00 97.12 100 VAL A N 1
ATOM 804 C CA . VAL A 1 100 ? -1.947 6.414 5.632 1.00 97.12 100 VAL A CA 1
ATOM 805 C C . VAL A 1 100 ? -2.005 6.851 4.167 1.00 97.12 100 VAL A C 1
ATOM 807 O O . VAL A 1 100 ? -1.193 6.387 3.361 1.00 97.12 100 VAL A O 1
ATOM 810 N N . GLN A 1 101 ? -2.932 7.747 3.820 1.00 96.81 101 GLN A N 1
ATOM 811 C CA . GLN A 1 101 ? -3.092 8.252 2.454 1.00 96.81 101 GLN A CA 1
ATOM 812 C C . GLN A 1 101 ? -1.850 9.020 1.993 1.00 96.81 101 GLN A C 1
ATOM 814 O O . GLN A 1 101 ? -1.265 8.668 0.970 1.00 96.81 101 GLN A O 1
ATOM 819 N N . ALA A 1 102 ? -1.369 9.972 2.795 1.00 97.69 102 ALA A N 1
ATOM 820 C CA . ALA A 1 102 ? -0.186 10.766 2.471 1.00 97.69 102 ALA A CA 1
ATOM 821 C C . ALA A 1 102 ? 1.074 9.901 2.293 1.00 97.69 102 ALA A C 1
ATOM 823 O O . ALA A 1 102 ? 1.866 10.116 1.374 1.00 97.69 102 ALA A O 1
ATOM 824 N N . TRP A 1 103 ? 1.264 8.886 3.145 1.00 98.31 103 TRP A N 1
ATOM 825 C CA . TRP A 1 103 ? 2.378 7.949 2.993 1.00 98.31 103 TRP A CA 1
ATOM 826 C C . TRP A 1 103 ? 2.256 7.129 1.702 1.00 98.31 103 TRP A C 1
ATOM 828 O O . TRP A 1 103 ? 3.243 6.942 0.989 1.00 98.31 103 TRP A O 1
ATOM 838 N N . THR A 1 104 ? 1.045 6.661 1.393 1.00 98.19 104 THR A N 1
ATOM 839 C CA . THR A 1 104 ? 0.742 5.852 0.204 1.00 98.19 104 THR A CA 1
ATOM 840 C C . THR A 1 104 ? 1.001 6.637 -1.080 1.00 98.19 104 THR A C 1
ATOM 842 O O . THR A 1 104 ? 1.712 6.152 -1.959 1.00 98.19 104 THR A O 1
ATOM 845 N N . GLU A 1 105 ? 0.517 7.877 -1.156 1.00 97.69 105 GLU A N 1
ATOM 846 C CA . GLU A 1 105 ? 0.779 8.800 -2.265 1.00 97.69 105 GLU A CA 1
ATOM 847 C C . GLU A 1 105 ? 2.272 9.113 -2.401 1.00 97.69 105 GLU A C 1
ATOM 849 O O . GLU A 1 105 ? 2.829 9.058 -3.497 1.00 97.69 105 GLU A O 1
ATOM 854 N N . GLY A 1 106 ? 2.957 9.374 -1.284 1.00 98.00 106 GLY A N 1
ATOM 855 C CA . GLY A 1 106 ? 4.400 9.601 -1.277 1.00 98.00 106 GLY A CA 1
ATOM 856 C C . GLY A 1 106 ? 5.189 8.408 -1.825 1.00 98.00 106 GLY A C 1
ATOM 857 O O . GLY A 1 106 ? 6.142 8.591 -2.584 1.00 98.00 106 GLY A O 1
ATOM 858 N N . MET A 1 107 ? 4.788 7.181 -1.484 1.00 98.00 107 MET A N 1
ATOM 859 C CA . MET A 1 107 ? 5.406 5.970 -2.023 1.00 98.00 107 MET A CA 1
ATOM 860 C C . MET A 1 107 ? 5.106 5.792 -3.514 1.00 98.00 107 MET A C 1
ATOM 862 O O . MET A 1 107 ? 6.030 5.545 -4.287 1.00 98.00 107 MET A O 1
ATOM 866 N N . ALA A 1 108 ? 3.851 5.974 -3.932 1.00 97.44 108 ALA A N 1
ATOM 867 C CA . ALA A 1 108 ? 3.456 5.890 -5.336 1.00 97.44 108 ALA A CA 1
ATOM 868 C C . ALA A 1 108 ? 4.228 6.896 -6.202 1.00 97.44 108 ALA A C 1
ATOM 870 O O . ALA A 1 108 ? 4.794 6.519 -7.225 1.00 97.44 108 ALA A O 1
ATOM 871 N N . ASN A 1 109 ? 4.365 8.140 -5.736 1.00 97.25 109 ASN A N 1
ATOM 872 C CA . ASN A 1 109 ? 5.154 9.168 -6.412 1.00 97.25 109 ASN A CA 1
ATOM 873 C C . ASN A 1 109 ? 6.628 8.771 -6.543 1.00 97.25 109 ASN A C 1
ATOM 875 O O . ASN A 1 109 ? 7.228 8.965 -7.597 1.00 97.25 109 ASN A O 1
ATOM 879 N N . ARG A 1 110 ? 7.229 8.176 -5.504 1.00 95.56 110 ARG A N 1
ATOM 880 C CA . ARG A 1 110 ? 8.616 7.683 -5.578 1.00 95.56 110 ARG A CA 1
ATOM 881 C C . ARG A 1 110 ? 8.782 6.591 -6.632 1.00 95.56 110 ARG A C 1
ATOM 883 O O . ARG A 1 110 ? 9.773 6.615 -7.358 1.00 95.56 110 ARG A O 1
ATOM 890 N N . LEU A 1 111 ? 7.833 5.660 -6.716 1.00 95.50 111 LEU A N 1
ATOM 891 C CA . LEU A 1 111 ? 7.836 4.593 -7.716 1.00 95.50 111 LEU A CA 1
ATOM 892 C C . LEU A 1 111 ? 7.620 5.154 -9.133 1.00 95.50 111 LEU A C 1
ATOM 894 O O . LEU A 1 111 ? 8.375 4.817 -10.042 1.00 95.50 111 LEU A O 1
ATOM 898 N N . GLY A 1 112 ? 6.665 6.067 -9.319 1.00 93.12 112 GLY A N 1
ATOM 899 C CA . GLY A 1 112 ? 6.418 6.735 -10.602 1.00 93.12 112 GLY A CA 1
ATOM 900 C C . GLY A 1 112 ? 7.630 7.531 -11.094 1.00 93.12 112 GLY A C 1
ATOM 901 O O . GLY A 1 112 ? 8.122 7.297 -12.195 1.00 93.12 112 GLY A O 1
ATOM 902 N N . CYS A 1 113 ? 8.202 8.382 -10.235 1.00 93.25 113 CYS A N 1
ATOM 903 C CA . CYS A 1 113 ? 9.419 9.133 -10.552 1.00 93.25 113 CYS A CA 1
ATOM 904 C C . CYS A 1 113 ? 10.604 8.222 -10.898 1.00 93.25 113 CYS A C 1
ATOM 906 O O . CYS A 1 113 ? 11.441 8.602 -11.717 1.00 93.25 113 CYS A O 1
ATOM 908 N N . HIS A 1 114 ? 10.717 7.048 -10.264 1.00 92.00 114 HIS A N 1
ATOM 909 C CA . HIS A 1 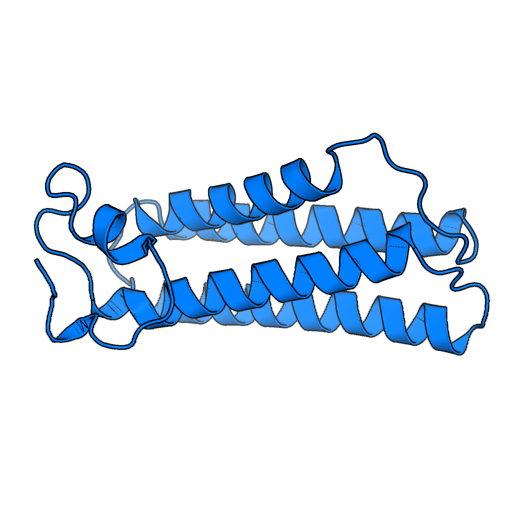114 ? 11.749 6.074 -10.619 1.00 92.00 114 HIS A CA 1
ATOM 910 C C . HIS A 1 114 ? 11.533 5.530 -12.032 1.00 92.00 114 HIS A C 1
ATOM 912 O O . HIS A 1 114 ? 12.464 5.586 -12.829 1.00 92.00 114 HIS A O 1
ATOM 918 N N . LEU A 1 115 ? 10.321 5.066 -12.364 1.00 88.94 115 LEU A N 1
ATOM 919 C CA . LEU A 1 115 ? 10.012 4.557 -13.708 1.00 88.94 115 LEU A CA 1
ATOM 920 C C . LEU A 1 115 ? 10.352 5.574 -14.800 1.00 88.94 115 LEU A C 1
ATOM 922 O O . LEU A 1 115 ? 10.997 5.212 -15.783 1.00 88.94 115 LEU A O 1
ATOM 926 N N . GLU A 1 116 ? 9.973 6.837 -14.597 1.00 86.75 116 GLU A N 1
ATOM 927 C CA . GLU A 1 116 ? 10.231 7.925 -15.543 1.00 86.75 116 GLU A CA 1
ATOM 928 C C . GLU A 1 116 ? 11.729 8.225 -15.687 1.00 86.75 116 GLU A C 1
ATOM 930 O O . GLU A 1 116 ? 12.264 8.256 -16.793 1.00 86.75 116 GLU A O 1
ATOM 935 N N . ARG A 1 117 ? 12.441 8.434 -14.569 1.00 89.50 117 ARG A N 1
ATOM 936 C CA . ARG A 1 117 ? 13.854 8.860 -14.590 1.00 89.50 117 ARG A CA 1
ATOM 937 C C . ARG A 1 117 ? 14.810 7.748 -14.991 1.00 89.50 117 ARG A C 1
ATOM 939 O O . ARG A 1 117 ? 15.850 8.021 -15.584 1.00 89.50 117 ARG A O 1
ATOM 946 N N . ALA A 1 118 ? 14.486 6.514 -14.623 1.00 87.75 118 ALA A N 1
ATOM 947 C CA . ALA A 1 118 ? 15.296 5.345 -14.921 1.00 87.75 118 ALA A CA 1
ATOM 948 C C . ALA A 1 118 ? 14.899 4.688 -16.252 1.00 87.75 118 ALA A C 1
ATOM 950 O O . ALA A 1 118 ? 15.507 3.687 -16.627 1.00 87.75 118 ALA A O 1
ATOM 951 N N . ASN A 1 119 ? 13.899 5.237 -16.958 1.00 88.31 119 ASN A N 1
ATOM 952 C CA . ASN A 1 119 ? 13.356 4.701 -18.205 1.00 88.31 119 ASN A CA 1
ATOM 953 C C . ASN A 1 119 ? 13.045 3.198 -18.090 1.00 88.31 119 ASN A C 1
ATOM 955 O O . ASN A 1 119 ? 13.526 2.397 -18.883 1.00 88.31 119 ASN A O 1
ATOM 959 N N . GLY A 1 120 ? 12.345 2.798 -17.024 1.00 85.00 120 GLY A N 1
ATOM 960 C CA . GLY A 1 120 ? 12.001 1.396 -16.760 1.00 85.00 120 GLY A CA 1
ATOM 961 C C . GLY A 1 120 ? 13.148 0.496 -16.273 1.00 85.00 120 GLY A C 1
ATOM 962 O O . GLY A 1 120 ? 12.926 -0.693 -16.063 1.00 85.00 120 GLY A O 1
ATOM 963 N N . LEU A 1 121 ? 14.368 1.000 -16.050 1.00 91.62 121 LEU A N 1
ATOM 964 C CA . LEU A 1 121 ? 15.414 0.190 -15.414 1.00 91.62 121 LEU A CA 1
ATOM 965 C C . LEU A 1 121 ? 15.008 -0.215 -13.993 1.00 91.62 121 LEU A C 1
ATOM 967 O O . LEU A 1 121 ? 14.364 0.547 -13.264 1.00 91.62 121 LEU A O 1
ATOM 971 N N . LYS A 1 122 ? 15.450 -1.405 -13.576 1.00 92.38 122 LYS A N 1
ATOM 972 C CA . LYS A 1 122 ? 15.252 -1.884 -12.206 1.00 92.38 122 LYS A CA 1
ATOM 973 C C . LYS A 1 122 ? 15.783 -0.886 -11.172 1.00 92.38 122 LYS A C 1
ATOM 975 O O . LYS A 1 122 ? 16.761 -0.171 -11.398 1.00 92.38 122 LYS A O 1
ATOM 980 N N . MET A 1 123 ? 15.144 -0.863 -10.014 1.00 93.38 123 MET A N 1
ATOM 981 C CA . MET A 1 123 ? 15.501 -0.003 -8.898 1.00 93.38 123 MET A CA 1
ATOM 982 C C . MET A 1 123 ? 16.606 -0.644 -8.057 1.00 93.38 123 MET A C 1
ATOM 984 O O . MET A 1 123 ? 16.410 -1.688 -7.434 1.00 93.38 123 MET A O 1
ATOM 988 N N . GLU A 1 124 ? 17.762 0.012 -7.994 1.00 92.50 124 GLU A N 1
ATOM 989 C CA . GLU A 1 124 ? 18.843 -0.379 -7.090 1.00 92.50 124 GLU A CA 1
ATOM 990 C C . GLU A 1 124 ? 18.552 0.141 -5.679 1.00 92.50 124 GLU A C 1
ATOM 992 O O . GLU A 1 124 ? 18.401 1.345 -5.460 1.00 92.50 124 GLU A O 1
ATOM 997 N N . VAL A 1 125 ? 18.463 -0.772 -4.708 1.00 92.88 125 VAL A N 1
ATOM 998 C CA . VAL A 1 125 ? 18.110 -0.442 -3.321 1.00 92.88 125 VAL A CA 1
ATOM 999 C C . VAL A 1 125 ? 19.080 -1.061 -2.316 1.00 92.88 125 VAL A C 1
ATOM 1001 O O . VAL A 1 125 ? 19.579 -2.168 -2.536 1.00 92.88 125 VAL A O 1
ATOM 1004 N N . PRO A 1 126 ? 19.319 -0.405 -1.165 1.00 93.94 126 PRO A N 1
ATOM 1005 C CA . PRO A 1 126 ? 20.095 -0.998 -0.086 1.00 93.94 126 PRO A CA 1
ATOM 1006 C C . PRO A 1 126 ? 19.469 -2.291 0.449 1.00 93.94 126 PRO A C 1
ATOM 1008 O O . PRO A 1 126 ? 18.244 -2.460 0.493 1.00 93.94 126 PRO A O 1
ATOM 1011 N N . LYS A 1 127 ? 20.316 -3.196 0.949 1.00 91.88 127 LYS A N 1
ATOM 1012 C CA . LYS A 1 127 ? 19.857 -4.401 1.648 1.00 91.88 127 LYS A CA 1
ATOM 1013 C C . LYS A 1 127 ? 18.993 -4.002 2.848 1.00 91.88 127 LYS A C 1
ATOM 1015 O O . LYS A 1 127 ? 19.440 -3.262 3.712 1.00 91.88 127 LYS A O 1
ATOM 1020 N N . GLY A 1 128 ? 17.778 -4.541 2.916 1.00 93.19 128 GLY A N 1
ATOM 1021 C CA . GLY A 1 128 ? 16.826 -4.258 3.997 1.00 93.19 128 GLY A CA 1
ATOM 1022 C C . GLY A 1 128 ? 15.779 -3.196 3.659 1.00 93.19 128 GLY A C 1
ATOM 1023 O O . GLY A 1 128 ? 14.713 -3.220 4.269 1.00 93.19 128 GLY A O 1
ATOM 1024 N N . TRP A 1 129 ? 15.990 -2.383 2.620 1.00 96.12 129 TRP A N 1
ATOM 1025 C CA . TRP A 1 129 ? 15.078 -1.296 2.248 1.00 96.12 129 TRP A CA 1
ATOM 1026 C C . TRP A 1 129 ? 13.631 -1.764 2.022 1.00 96.12 129 TRP A C 1
ATOM 1028 O O . TRP A 1 129 ? 12.698 -1.208 2.594 1.00 96.12 129 TRP A O 1
ATOM 1038 N N . LYS A 1 130 ? 13.426 -2.864 1.276 1.00 95.56 130 LYS A N 1
ATOM 1039 C CA . LYS A 1 130 ? 12.084 -3.448 1.073 1.00 95.56 130 LYS A CA 1
ATOM 1040 C C . LYS A 1 130 ? 11.395 -3.752 2.409 1.00 95.56 130 LYS A C 1
ATOM 1042 O O . LYS A 1 130 ? 10.218 -3.464 2.591 1.00 95.56 130 LYS A O 1
ATOM 1047 N N . LYS A 1 131 ? 12.130 -4.344 3.355 1.00 94.31 131 LYS A N 1
ATOM 1048 C CA . LYS A 1 131 ? 11.595 -4.712 4.671 1.00 94.31 131 LYS A CA 1
ATOM 1049 C C . LYS A 1 131 ? 11.211 -3.470 5.476 1.00 94.31 131 LYS A C 1
ATOM 1051 O O . LYS A 1 131 ? 10.194 -3.503 6.161 1.00 94.31 131 LYS A O 1
ATOM 1056 N N . GLU A 1 132 ? 12.001 -2.404 5.389 1.00 96.75 132 GLU A N 1
ATOM 1057 C CA . GLU A 1 132 ? 11.714 -1.120 6.035 1.00 96.75 132 GLU A CA 1
ATOM 1058 C C . GLU A 1 132 ? 10.442 -0.489 5.471 1.00 96.75 132 GLU A C 1
ATOM 1060 O O . GLU A 1 132 ? 9.537 -0.183 6.241 1.00 96.75 132 GLU A O 1
ATOM 1065 N N . VAL A 1 133 ? 10.301 -0.424 4.145 1.00 97.25 133 VAL A N 1
ATOM 1066 C CA . VAL A 1 133 ? 9.094 0.106 3.489 1.00 97.25 133 VAL A CA 1
ATOM 1067 C C . VAL A 1 133 ? 7.835 -0.651 3.914 1.00 97.25 133 VAL A C 1
ATOM 1069 O O . VAL A 1 133 ? 6.838 -0.038 4.294 1.00 97.25 133 VAL A O 1
ATOM 1072 N N . LEU A 1 134 ? 7.877 -1.986 3.910 1.00 96.62 134 LEU A N 1
ATOM 1073 C CA . LEU A 1 134 ? 6.742 -2.810 4.343 1.00 96.62 134 LEU A CA 1
ATOM 1074 C C . LEU A 1 134 ? 6.443 -2.652 5.842 1.00 96.62 134 LEU A C 1
ATOM 1076 O O . LEU A 1 134 ? 5.288 -2.749 6.260 1.00 96.62 134 LEU A O 1
ATOM 1080 N N . CYS A 1 135 ? 7.476 -2.426 6.658 1.00 94.06 135 CYS A N 1
ATOM 1081 C CA . CYS A 1 135 ? 7.331 -2.141 8.082 1.00 94.06 135 CYS A CA 1
ATOM 1082 C C . CYS A 1 135 ? 6.655 -0.785 8.302 1.00 94.06 135 CYS A C 1
ATOM 1084 O O . CYS A 1 135 ? 5.744 -0.685 9.120 1.00 94.06 135 CYS A O 1
ATOM 1086 N N . ASP A 1 136 ? 7.053 0.237 7.551 1.00 97.12 136 ASP A N 1
ATOM 1087 C CA . ASP A 1 136 ? 6.496 1.579 7.672 1.00 97.12 136 ASP A CA 1
ATOM 1088 C C . ASP A 1 136 ? 5.045 1.638 7.199 1.00 97.12 136 ASP A C 1
ATOM 1090 O O . ASP A 1 136 ? 4.220 2.215 7.905 1.00 97.12 136 ASP A O 1
ATOM 1094 N N . PHE A 1 137 ? 4.692 0.952 6.105 1.00 96.62 137 PHE A N 1
ATOM 1095 C CA . PHE A 1 137 ? 3.289 0.796 5.701 1.00 96.62 137 PHE A CA 1
ATOM 1096 C C . PHE A 1 137 ? 2.444 0.178 6.822 1.00 96.62 137 PHE A C 1
ATOM 1098 O O . PHE A 1 137 ? 1.375 0.686 7.160 1.00 96.62 137 PHE A O 1
ATOM 1105 N N . ARG A 1 138 ? 2.946 -0.895 7.453 1.00 93.38 138 ARG A N 1
ATOM 1106 C CA . ARG A 1 138 ? 2.264 -1.536 8.585 1.00 93.38 138 ARG A CA 1
ATOM 1107 C C . ARG A 1 138 ? 2.084 -0.570 9.755 1.00 93.38 138 ARG A C 1
ATOM 1109 O O . ARG A 1 138 ? 1.009 -0.546 10.340 1.00 93.38 138 ARG A O 1
ATOM 1116 N N . LYS A 1 139 ? 3.111 0.217 10.090 1.00 91.75 139 LYS A N 1
ATOM 1117 C CA . LYS A 1 139 ? 3.041 1.198 11.182 1.00 91.75 139 LYS A CA 1
ATOM 1118 C C . LYS A 1 139 ? 1.998 2.282 10.923 1.00 91.75 139 LYS A C 1
ATOM 1120 O O . LYS A 1 139 ? 1.385 2.721 11.884 1.00 91.75 139 LYS A O 1
ATOM 1125 N N . GLN A 1 140 ? 1.790 2.720 9.676 1.00 95.19 140 GLN A N 1
ATOM 1126 C CA . GLN A 1 140 ? 0.737 3.709 9.396 1.00 95.19 140 GLN A CA 1
ATOM 1127 C C . GLN A 1 140 ? -0.646 3.149 9.735 1.00 95.19 140 GLN A C 1
ATOM 1129 O O . GLN A 1 140 ? -1.409 3.792 10.443 1.00 95.19 140 GLN A O 1
ATOM 1134 N N . TRP A 1 141 ? -0.934 1.917 9.312 1.00 92.56 141 TRP A N 1
ATOM 1135 C CA . TRP A 1 141 ? -2.188 1.251 9.664 1.00 92.56 141 TRP A CA 1
ATOM 1136 C C . TRP A 1 141 ? -2.299 0.937 11.157 1.00 92.56 141 TRP A C 1
ATOM 1138 O O . TRP A 1 141 ? -3.374 1.063 11.725 1.00 92.56 141 TRP A O 1
ATOM 1148 N N . GLU A 1 142 ? -1.198 0.577 11.819 1.00 87.81 142 GLU A N 1
ATOM 1149 C CA . GLU A 1 142 ? -1.194 0.310 13.261 1.00 87.81 142 GLU A CA 1
ATOM 1150 C C . GLU A 1 142 ? -1.682 1.510 14.076 1.00 87.81 142 GLU A C 1
ATOM 1152 O O . GLU A 1 142 ? -2.462 1.313 15.001 1.00 87.81 142 GLU A O 1
ATOM 1157 N N . LYS A 1 143 ? -1.303 2.737 13.696 1.00 88.56 143 LYS A N 1
ATOM 1158 C CA . LYS A 1 143 ? -1.797 3.956 14.354 1.00 88.56 143 LYS A CA 1
ATOM 1159 C C . LYS A 1 143 ? -3.311 4.114 14.229 1.00 88.56 143 LYS A C 1
ATOM 1161 O O . LYS A 1 143 ? -3.953 4.490 15.201 1.00 88.56 143 LYS A O 1
ATOM 1166 N N . VAL A 1 144 ? -3.878 3.776 13.069 1.00 89.12 144 VAL A N 1
ATOM 1167 C CA . VAL A 1 144 ? -5.332 3.800 12.841 1.00 89.12 144 VAL A CA 1
ATOM 1168 C C . VAL A 1 144 ? -6.043 2.821 13.773 1.00 89.12 144 VAL A C 1
ATOM 1170 O O . VAL A 1 144 ? -7.083 3.151 14.321 1.00 89.12 144 VAL A O 1
ATOM 1173 N N . TRP A 1 145 ? -5.478 1.630 13.980 1.00 84.62 145 TRP A N 1
ATOM 1174 C CA . TRP A 1 145 ? -6.113 0.585 14.791 1.00 84.62 145 TRP A CA 1
ATOM 1175 C C . TRP A 1 145 ? -6.062 0.831 16.299 1.00 84.62 145 TRP A C 1
ATOM 1177 O O . TRP A 1 145 ? -6.823 0.197 17.026 1.00 84.62 145 TRP A O 1
ATOM 1187 N N . ILE A 1 146 ? -5.149 1.682 16.770 1.00 79.69 146 ILE A N 1
ATOM 1188 C CA . ILE A 1 146 ? -4.978 2.004 18.198 1.00 79.69 146 ILE A CA 1
ATOM 1189 C C . ILE A 1 146 ? -5.480 3.403 18.576 1.00 79.69 146 ILE A C 1
ATOM 1191 O O . ILE A 1 146 ? -5.323 3.783 19.737 1.00 79.69 146 ILE A O 1
ATOM 1195 N N . SER A 1 147 ? -6.014 4.157 17.609 1.00 75.56 147 SER A N 1
ATOM 1196 C CA . SER A 1 147 ? -6.690 5.445 17.825 1.00 75.56 147 SER A CA 1
ATOM 1197 C C . SER A 1 147 ? -8.172 5.215 18.089 1.00 75.56 147 SER A C 1
ATOM 1199 O O . SER A 1 147 ? -8.703 5.845 19.025 1.00 75.56 147 SER A O 1
#

Radius of gyration: 17.24 Å; chains: 1; bounding box: 38×32×50 Å

Secondary structure (DSSP, 8-state):
---GGGTT--STHHHHHT-TTT-SS--GGGHHHHHHHHHHHHHHHHHHHHHHH----SHHHHHHHHHHHHHHHHHHHHHHHHHHHH-TT-TTHHHHHHHHHHHHHHHHHHHHHHHHHTTTPPPP--TTHHHHHHHHHHHHHHHHHH-